Protein AF-A0A5S3Y761-F1 (afdb_monomer_lite)

Sequence (69 aa):
MKKIALISLGALCMLLGLVFVIIPGQSLIFFIAGLFCLSFYYPKARDYLTLCQKALTKSCAYIDKKLAR

Structure (mmCIF, N/CA/C/O backbone):
data_AF-A0A5S3Y761-F1
#
_entry.id   AF-A0A5S3Y761-F1
#
loop_
_atom_site.group_PDB
_atom_site.id
_atom_site.type_symbol
_atom_site.label_atom_id
_atom_site.label_alt_id
_atom_site.label_comp_id
_atom_site.label_asym_id
_atom_site.label_entity_id
_atom_site.label_seq_id
_atom_site.pdbx_PDB_ins_code
_atom_site.Cartn_x
_atom_site.Cartn_y
_atom_site.Cartn_z
_atom_site.occupancy
_atom_site.B_iso_or_equiv
_atom_site.auth_seq_id
_atom_site.auth_comp_id
_atom_site.auth_asym_id
_atom_site.auth_atom_id
_atom_site.pdbx_PDB_model_num
ATOM 1 N N . MET A 1 1 ? -20.933 5.108 15.947 1.00 58.09 1 MET A N 1
ATOM 2 C CA . MET A 1 1 ? -20.753 6.168 14.927 1.00 58.09 1 MET A CA 1
ATOM 3 C C . MET A 1 1 ? -19.521 5.930 14.047 1.00 58.09 1 MET A C 1
ATOM 5 O O . MET A 1 1 ? -19.694 5.624 12.878 1.00 58.09 1 MET A O 1
ATOM 9 N N . LYS A 1 2 ? -18.287 5.970 14.583 1.00 70.44 2 LYS A N 1
ATOM 10 C CA . LYS A 1 2 ? -17.046 5.883 13.774 1.00 70.44 2 LYS A CA 1
ATOM 11 C C . LYS A 1 2 ? -16.854 4.551 13.021 1.00 70.44 2 LYS A C 1
ATOM 13 O O . LYS A 1 2 ? -16.412 4.557 11.880 1.00 70.44 2 LYS A O 1
ATOM 18 N N . LYS A 1 3 ? -17.260 3.426 13.630 1.00 74.12 3 LYS A N 1
ATOM 19 C CA . LYS A 1 3 ? -17.149 2.074 13.044 1.00 74.12 3 LYS A CA 1
ATOM 20 C C . LYS A 1 3 ? -17.929 1.927 11.738 1.00 74.12 3 LYS A C 1
ATOM 22 O O . LYS A 1 3 ? -17.398 1.474 10.735 1.00 74.12 3 LYS A O 1
ATOM 27 N N . ILE A 1 4 ? -19.194 2.339 11.776 1.00 78.88 4 ILE A N 1
ATOM 28 C CA . ILE A 1 4 ? -20.128 2.210 10.655 1.00 78.88 4 ILE A CA 1
ATOM 29 C C . ILE A 1 4 ? -19.708 3.144 9.519 1.00 78.88 4 ILE A C 1
ATOM 31 O O . ILE A 1 4 ? -19.722 2.717 8.375 1.00 78.88 4 ILE A O 1
ATOM 35 N N . ALA A 1 5 ? -19.247 4.358 9.840 1.00 80.31 5 ALA A N 1
ATOM 36 C CA . ALA A 1 5 ? -18.746 5.310 8.850 1.00 80.31 5 ALA A CA 1
ATOM 37 C C . ALA A 1 5 ? -17.507 4.795 8.094 1.00 80.31 5 ALA A C 1
ATOM 39 O O . ALA A 1 5 ? -17.415 4.954 6.885 1.00 80.31 5 ALA A O 1
ATOM 40 N N . LEU A 1 6 ? -16.562 4.145 8.780 1.00 83.56 6 LEU A N 1
ATOM 41 C CA . LEU A 1 6 ? -15.376 3.558 8.139 1.00 83.56 6 LEU A CA 1
ATOM 42 C C . LEU A 1 6 ? -15.720 2.339 7.277 1.00 83.56 6 LEU A C 1
ATOM 44 O O . LEU A 1 6 ? -15.160 2.170 6.197 1.00 83.56 6 LEU A O 1
ATOM 48 N N . ILE A 1 7 ? -16.654 1.504 7.738 1.00 85.12 7 ILE A N 1
ATOM 49 C CA . ILE A 1 7 ? -17.124 0.342 6.975 1.00 85.12 7 ILE A CA 1
ATOM 50 C C . ILE A 1 7 ? -17.903 0.800 5.735 1.00 85.12 7 ILE A C 1
ATOM 52 O O . ILE A 1 7 ? -17.664 0.276 4.650 1.00 85.12 7 ILE A O 1
ATOM 56 N N . SER A 1 8 ? -18.783 1.799 5.862 1.00 86.31 8 SER A N 1
ATOM 57 C CA . SER A 1 8 ? -19.525 2.348 4.723 1.00 86.31 8 SER A CA 1
ATOM 58 C C . SER A 1 8 ? -18.604 3.062 3.733 1.00 86.31 8 SER A C 1
ATOM 60 O O . SER A 1 8 ? -18.762 2.874 2.531 1.00 86.31 8 SER A O 1
ATOM 62 N N . LEU A 1 9 ? -17.600 3.804 4.213 1.00 87.38 9 LEU A N 1
ATOM 63 C CA . LEU A 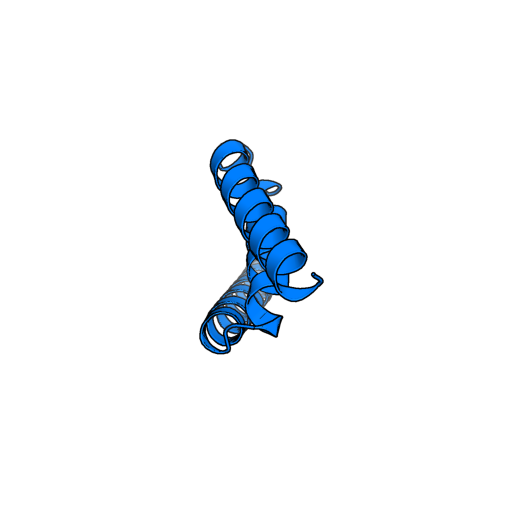1 9 ? -16.578 4.430 3.369 1.00 87.38 9 LEU A CA 1
ATOM 64 C C . LEU A 1 9 ? -15.743 3.380 2.620 1.00 87.38 9 LE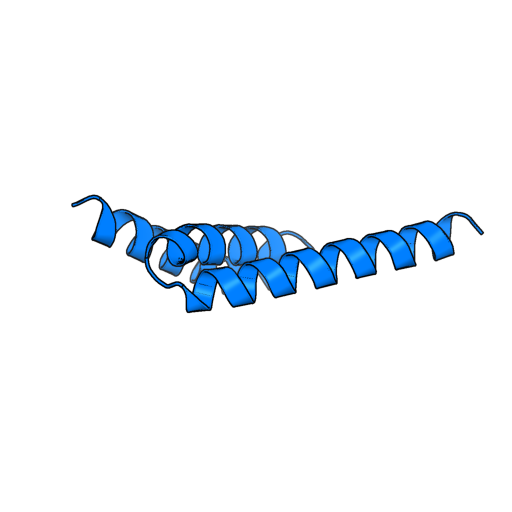U A C 1
ATOM 66 O O . LEU A 1 9 ? -15.493 3.529 1.425 1.00 87.38 9 LEU A O 1
ATOM 70 N N . GLY A 1 10 ? -15.351 2.299 3.302 1.00 86.19 10 GLY A N 1
ATOM 71 C CA . GLY A 1 10 ? -14.628 1.184 2.693 1.00 86.19 10 GLY A CA 1
ATOM 72 C C . GLY A 1 10 ? -15.449 0.466 1.619 1.00 86.19 10 GLY A C 1
ATOM 73 O O . GLY A 1 10 ? -14.932 0.183 0.538 1.00 86.19 10 GLY A O 1
ATOM 74 N N . ALA A 1 11 ? -16.740 0.236 1.880 1.00 87.12 11 ALA A N 1
ATOM 75 C CA . ALA A 1 11 ? -17.671 -0.348 0.915 1.00 87.12 11 ALA A CA 1
ATOM 76 C C . ALA A 1 11 ? -17.897 0.567 -0.300 1.00 87.12 11 ALA A C 1
ATOM 78 O O . ALA A 1 11 ? -17.865 0.096 -1.437 1.00 87.12 11 ALA A O 1
ATOM 79 N N . LEU A 1 12 ? -18.050 1.876 -0.074 1.00 88.88 12 LEU A N 1
ATOM 80 C CA . LEU A 1 12 ? -18.167 2.869 -1.140 1.00 88.88 12 LEU A CA 1
AT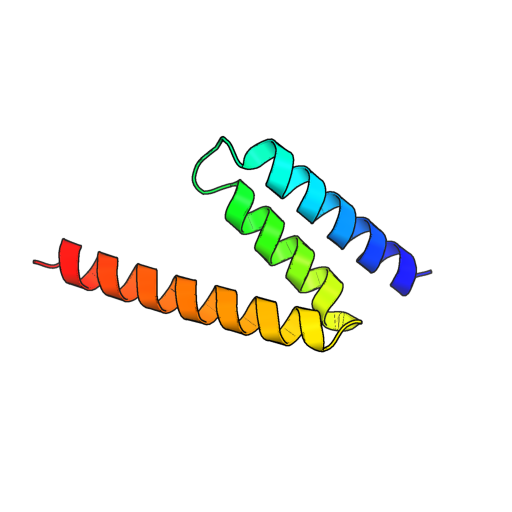OM 81 C C . LEU A 1 12 ? -16.902 2.892 -2.011 1.00 88.88 12 LEU A C 1
ATOM 83 O O . LEU A 1 12 ? -17.002 2.861 -3.232 1.00 88.88 12 LEU A O 1
ATOM 87 N N . CYS A 1 13 ? -15.714 2.873 -1.398 1.00 87.62 13 CYS A N 1
ATOM 88 C CA . CYS A 1 13 ? -14.448 2.809 -2.132 1.00 87.62 13 CYS A CA 1
ATOM 89 C C . CYS A 1 13 ? -14.315 1.523 -2.957 1.00 87.62 13 CYS A C 1
ATOM 91 O O . CYS A 1 13 ? -13.847 1.588 -4.087 1.00 87.62 13 CYS A O 1
ATOM 93 N N . MET A 1 14 ? -14.756 0.366 -2.449 1.00 86.19 14 MET A N 1
ATOM 94 C CA . MET A 1 14 ? -14.776 -0.869 -3.244 1.00 86.19 14 MET A CA 1
ATOM 95 C C . MET A 1 14 ? -15.735 -0.792 -4.435 1.00 86.19 14 MET A C 1
ATOM 97 O O . MET A 1 14 ? -15.379 -1.231 -5.527 1.00 86.19 14 MET A O 1
ATOM 101 N N . LEU A 1 15 ? -16.929 -0.220 -4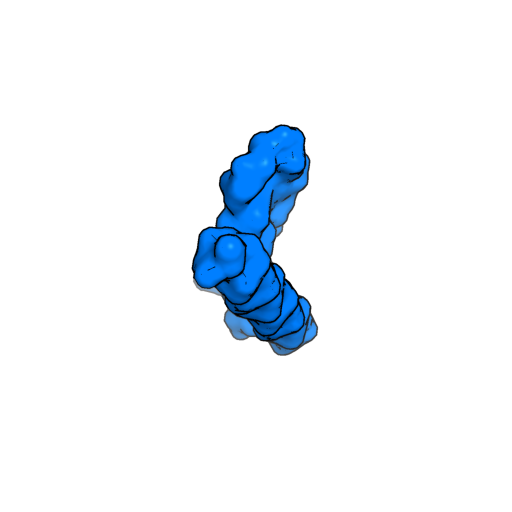.246 1.00 88.75 15 LEU A N 1
ATOM 102 C CA . LEU A 1 15 ? -17.889 -0.011 -5.334 1.00 88.75 15 LEU A CA 1
ATOM 103 C C . LEU A 1 15 ? -17.326 0.927 -6.401 1.00 88.75 15 LEU A C 1
ATOM 105 O O . LEU A 1 15 ? -17.405 0.622 -7.588 1.00 88.75 15 LEU A O 1
ATOM 109 N N . LEU A 1 16 ? -16.700 2.029 -5.986 1.00 86.12 16 LEU A N 1
ATOM 110 C CA . LEU A 1 16 ? -16.005 2.929 -6.903 1.00 86.12 16 LEU A CA 1
ATOM 111 C C . LEU A 1 16 ? -14.864 2.197 -7.618 1.00 86.12 16 LEU A C 1
ATOM 113 O O . LEU A 1 16 ? -14.769 2.283 -8.836 1.00 86.12 16 LEU A O 1
ATOM 117 N N . GLY A 1 17 ? -14.059 1.404 -6.908 1.00 84.12 17 GLY A N 1
ATOM 118 C CA . GLY A 1 17 ? -13.016 0.572 -7.513 1.00 84.12 17 GLY A CA 1
ATOM 119 C C . GLY A 1 17 ? -13.548 -0.355 -8.611 1.00 84.12 17 GLY A C 1
ATOM 120 O O . GLY A 1 17 ? -12.900 -0.499 -9.647 1.00 84.12 17 GLY A O 1
ATOM 121 N N . LEU A 1 18 ? -14.745 -0.921 -8.425 1.00 86.31 18 LEU A N 1
ATOM 122 C CA . LEU A 1 18 ? -15.411 -1.759 -9.423 1.00 86.31 18 LEU A CA 1
ATOM 123 C C . LEU A 1 18 ? -15.883 -0.953 -10.641 1.00 86.31 18 LEU A C 1
ATOM 125 O O . LEU A 1 18 ? -15.673 -1.381 -11.772 1.00 86.31 18 LEU A O 1
ATOM 129 N N . VAL A 1 19 ? -16.471 0.227 -10.429 1.00 86.38 19 VAL A N 1
ATOM 130 C CA . VAL A 1 19 ? -16.883 1.129 -11.522 1.00 86.38 19 VAL A CA 1
ATOM 131 C C . VAL A 1 19 ? -15.667 1.594 -12.329 1.00 86.38 19 VAL A C 1
ATOM 133 O O . VAL A 1 19 ? -15.684 1.589 -13.558 1.00 86.38 19 VAL A O 1
ATOM 136 N N . PHE A 1 20 ? -14.577 1.931 -11.642 1.00 84.31 20 PHE A N 1
ATOM 137 C CA . PHE A 1 20 ? -13.327 2.383 -12.247 1.00 84.31 20 PHE A CA 1
ATOM 138 C C . PHE A 1 20 ? -12.435 1.234 -12.734 1.00 84.31 20 PHE A C 1
ATOM 140 O O . PHE A 1 20 ? -11.309 1.492 -13.155 1.00 84.31 20 PHE A O 1
ATOM 147 N N . VAL A 1 21 ? -12.887 -0.030 -12.700 1.00 80.69 21 VAL A N 1
ATOM 148 C CA . VAL A 1 21 ? -12.055 -1.184 -13.100 1.00 80.69 21 VAL A CA 1
ATOM 149 C C . VAL A 1 21 ? -11.638 -1.110 -14.571 1.00 80.69 21 VAL A C 1
ATOM 151 O O . VAL A 1 21 ? -10.568 -1.584 -14.938 1.00 80.69 21 VAL A O 1
ATOM 154 N N . ILE A 1 22 ? -12.462 -0.453 -15.392 1.00 80.75 22 ILE A N 1
ATOM 155 C CA . ILE A 1 22 ? -12.195 -0.183 -16.809 1.00 80.75 22 ILE A CA 1
ATOM 156 C C . ILE A 1 22 ? -11.012 0.776 -16.982 1.00 80.75 22 ILE A C 1
ATOM 158 O O . ILE A 1 22 ? -10.318 0.708 -17.994 1.00 80.75 22 ILE A O 1
ATOM 162 N N . ILE A 1 23 ? -10.759 1.656 -16.008 1.00 80.00 23 ILE A N 1
ATOM 163 C CA . ILE A 1 23 ? -9.703 2.655 -16.110 1.00 80.00 23 ILE A CA 1
ATOM 164 C C . ILE A 1 23 ? -8.435 2.122 -15.427 1.00 80.00 23 ILE A C 1
ATOM 166 O O . ILE A 1 23 ? -8.403 1.963 -14.198 1.00 80.00 23 ILE A O 1
ATOM 170 N N . PRO A 1 24 ? -7.370 1.837 -16.202 1.00 66.69 24 PRO A N 1
ATOM 171 C CA . PRO A 1 24 ? -6.158 1.249 -15.658 1.00 66.69 24 PRO A CA 1
ATOM 172 C C . PRO A 1 24 ? -5.498 2.219 -14.667 1.00 66.69 24 PRO A C 1
ATOM 174 O O . PRO A 1 24 ? -5.209 3.369 -14.988 1.00 66.69 24 PRO A O 1
ATOM 177 N N . GLY A 1 25 ? -5.279 1.753 -13.435 1.00 71.75 25 GLY A N 1
ATOM 178 C CA . GLY A 1 25 ? -4.549 2.465 -12.376 1.00 71.75 25 GLY A CA 1
ATOM 179 C C . GLY A 1 25 ? -5.425 3.087 -11.284 1.00 71.75 25 GLY A C 1
ATOM 180 O O . GLY A 1 25 ? -5.116 2.944 -10.102 1.00 71.75 25 GLY A O 1
ATOM 181 N N . GLN A 1 26 ? -6.545 3.714 -11.641 1.00 76.19 26 GLN A N 1
ATOM 182 C CA . GLN A 1 26 ? -7.389 4.446 -10.682 1.00 76.19 26 GLN A CA 1
ATOM 183 C C . GLN A 1 26 ? -8.152 3.500 -9.748 1.00 76.19 26 GLN A C 1
ATOM 185 O O . GLN A 1 26 ? -8.163 3.691 -8.532 1.00 76.19 26 GLN A O 1
ATOM 190 N N . SER A 1 27 ? -8.732 2.435 -10.309 1.00 84.00 27 SER A N 1
ATOM 191 C CA . SER A 1 27 ? -9.439 1.387 -9.556 1.00 84.00 27 SER A CA 1
ATOM 192 C C . SER A 1 27 ? -8.587 0.771 -8.454 1.00 84.00 27 SER A C 1
ATOM 194 O O . SER A 1 27 ? -9.071 0.542 -7.349 1.00 84.00 27 SER A O 1
ATOM 196 N N . LEU A 1 28 ? -7.303 0.550 -8.730 1.00 82.88 28 LEU A N 1
ATOM 197 C CA . LEU A 1 28 ? -6.350 -0.044 -7.795 1.00 82.88 28 LEU A CA 1
ATOM 198 C C . LEU A 1 28 ? -6.210 0.793 -6.515 1.00 82.88 28 LEU A C 1
ATOM 200 O O . LEU A 1 28 ? -6.212 0.243 -5.414 1.00 82.88 28 LEU A O 1
ATOM 204 N N . ILE A 1 29 ? -6.160 2.121 -6.650 1.00 86.50 29 ILE A N 1
ATOM 205 C CA . ILE A 1 29 ? -6.085 3.051 -5.515 1.00 86.50 29 ILE A CA 1
ATOM 206 C C . ILE A 1 29 ? -7.365 2.963 -4.678 1.00 86.50 29 ILE A C 1
ATOM 208 O O . ILE A 1 29 ? -7.287 2.857 -3.454 1.00 86.50 29 ILE A O 1
ATOM 212 N N . PHE A 1 30 ? -8.535 2.932 -5.323 1.00 87.7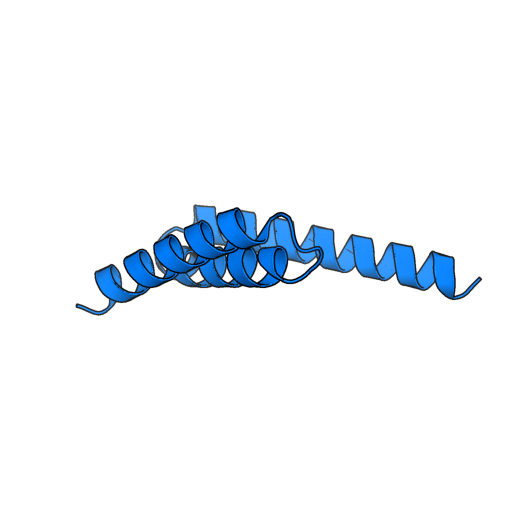5 30 PHE A N 1
ATOM 213 C CA . PHE A 1 30 ? -9.819 2.795 -4.632 1.00 87.75 30 PHE A CA 1
ATOM 214 C C . PHE A 1 30 ? -9.954 1.458 -3.896 1.00 87.75 30 PHE A C 1
ATOM 216 O O . PHE A 1 30 ? -10.413 1.433 -2.753 1.00 87.75 30 PHE A O 1
ATOM 223 N N . PHE A 1 31 ? -9.493 0.357 -4.492 1.00 85.44 31 PHE A N 1
ATOM 224 C CA . PHE A 1 31 ? -9.488 -0.947 -3.829 1.00 85.44 31 PHE A CA 1
ATOM 225 C C . PHE A 1 31 ? -8.546 -0.982 -2.623 1.00 85.44 31 PHE A C 1
ATOM 227 O O . PHE A 1 31 ? -8.944 -1.467 -1.562 1.00 85.44 31 PHE A O 1
ATOM 234 N N . ILE A 1 32 ? -7.335 -0.428 -2.739 1.00 88.44 32 ILE A N 1
ATOM 235 C CA . ILE A 1 32 ? -6.385 -0.359 -1.618 1.00 88.44 32 ILE A CA 1
ATOM 236 C C . ILE A 1 32 ? -6.933 0.540 -0.504 1.00 88.44 32 ILE A C 1
ATOM 238 O O . ILE A 1 32 ? -6.901 0.142 0.659 1.00 88.44 32 ILE A O 1
ATOM 242 N N . ALA A 1 33 ? -7.486 1.709 -0.837 1.00 87.75 33 ALA A N 1
ATOM 243 C CA . ALA A 1 33 ? -8.093 2.622 0.133 1.00 87.75 33 ALA A CA 1
ATOM 244 C C . ALA A 1 33 ? -9.320 2.002 0.828 1.00 87.75 33 ALA A C 1
ATOM 246 O O . ALA A 1 33 ? -9.481 2.128 2.045 1.00 87.75 33 ALA A O 1
ATOM 247 N N . GLY A 1 34 ? -10.150 1.270 0.079 1.00 88.44 34 GLY A N 1
ATOM 248 C CA . GLY A 1 34 ? -11.290 0.531 0.615 1.00 88.44 34 GLY A CA 1
ATOM 249 C C . GLY A 1 34 ? -10.860 -0.563 1.591 1.00 88.44 34 GLY A C 1
ATOM 250 O O . GLY A 1 34 ? -11.323 -0.584 2.735 1.00 88.44 34 GLY A O 1
ATOM 251 N N . LEU A 1 35 ? -9.912 -1.421 1.187 1.00 86.50 35 LEU A N 1
ATOM 252 C CA . LEU A 1 35 ? -9.327 -2.423 2.083 1.00 86.50 35 LEU A CA 1
ATOM 253 C C . LEU A 1 35 ? -8.655 -1.776 3.297 1.00 86.50 35 LEU A C 1
ATOM 255 O O . LEU A 1 35 ? -8.725 -2.340 4.386 1.00 86.50 35 LEU A O 1
ATOM 259 N N . PHE A 1 36 ? -8.023 -0.610 3.139 1.00 87.69 36 PHE A N 1
ATOM 260 C CA . PHE A 1 36 ? -7.352 0.091 4.233 1.00 87.69 36 PHE A CA 1
ATOM 261 C C . PHE A 1 36 ? -8.350 0.485 5.313 1.00 87.69 36 PHE A C 1
ATOM 263 O O . PHE A 1 36 ? -8.143 0.164 6.484 1.00 87.69 36 PHE A O 1
ATOM 270 N N . CYS A 1 37 ? -9.482 1.062 4.909 1.00 85.75 37 CYS A N 1
ATOM 271 C CA . CYS A 1 37 ? -10.579 1.395 5.813 1.00 85.75 37 CYS A CA 1
ATOM 272 C C . CYS A 1 37 ? -11.149 0.149 6.514 1.00 85.75 37 CYS A C 1
ATOM 274 O O . CYS A 1 37 ? -11.400 0.174 7.720 1.00 85.75 37 CYS A O 1
ATOM 276 N N . LEU A 1 38 ? -11.297 -0.963 5.785 1.00 84.00 38 LEU A N 1
ATOM 277 C CA . LEU A 1 38 ? -11.779 -2.242 6.322 1.00 84.00 38 LEU A CA 1
ATOM 278 C C . LEU A 1 38 ? -10.759 -2.927 7.256 1.00 84.00 38 LEU A C 1
ATOM 280 O O . LEU A 1 38 ? -11.161 -3.613 8.201 1.00 84.00 38 LEU A O 1
ATOM 284 N N . SER A 1 39 ? -9.456 -2.710 7.047 1.00 86.31 39 SER A N 1
ATOM 285 C CA . SER A 1 39 ? -8.365 -3.342 7.808 1.00 86.31 39 SER A CA 1
ATOM 286 C C . SER A 1 39 ? -8.338 -2.960 9.289 1.00 86.31 39 SER A C 1
ATOM 288 O O . SER A 1 39 ? -7.875 -3.745 10.115 1.00 86.31 39 SER A O 1
ATOM 290 N N . PHE A 1 40 ? -8.888 -1.793 9.643 1.00 82.88 40 PHE A N 1
ATOM 291 C CA . PHE A 1 40 ? -8.986 -1.336 11.032 1.00 82.88 40 PHE A CA 1
ATOM 292 C C . PHE A 1 40 ? -9.920 -2.198 11.884 1.00 82.88 40 PHE A C 1
ATOM 294 O O . PHE A 1 40 ? -9.750 -2.270 13.100 1.00 82.88 40 PHE A O 1
ATOM 301 N N . TYR A 1 41 ? -10.914 -2.837 11.263 1.00 81.81 41 TYR A N 1
ATOM 302 C CA . TYR A 1 41 ? -11.936 -3.604 11.976 1.00 81.81 41 TYR A CA 1
ATOM 303 C C . TYR A 1 41 ? -11.926 -5.092 11.655 1.00 81.81 41 TYR A C 1
ATOM 305 O O . TYR A 1 41 ? -12.369 -5.881 12.488 1.00 81.81 41 TYR A O 1
ATOM 313 N N . TYR A 1 42 ? -11.414 -5.478 10.487 1.00 81.56 42 TYR A N 1
ATOM 314 C CA . TYR A 1 42 ? -11.321 -6.867 10.067 1.00 81.56 42 TYR A CA 1
ATOM 315 C C . TYR A 1 42 ? -9.853 -7.256 9.873 1.00 81.56 42 TYR A C 1
ATOM 317 O O . TYR A 1 42 ? -9.243 -6.836 8.886 1.00 81.56 42 TYR A O 1
ATOM 325 N N . PRO A 1 43 ? -9.277 -8.106 10.745 1.00 81.69 43 PRO A N 1
ATOM 326 C CA . PRO A 1 43 ? -7.880 -8.524 10.618 1.00 81.69 43 PRO A CA 1
ATOM 327 C C . PRO A 1 43 ? -7.611 -9.221 9.278 1.00 81.69 43 PRO A C 1
ATOM 329 O O . PRO A 1 43 ? -6.581 -8.982 8.661 1.00 81.69 43 PRO A O 1
ATOM 332 N N . LYS A 1 44 ? -8.591 -9.960 8.738 1.00 82.12 44 LYS A N 1
ATOM 333 C CA . LYS A 1 44 ? -8.475 -10.557 7.399 1.00 82.12 44 LYS A CA 1
ATOM 334 C C . LYS A 1 44 ? -8.285 -9.517 6.291 1.00 82.12 44 LYS A C 1
ATOM 336 O O . LYS A 1 44 ? -7.515 -9.754 5.370 1.00 82.12 44 LYS A O 1
ATOM 341 N N . ALA A 1 45 ? -8.942 -8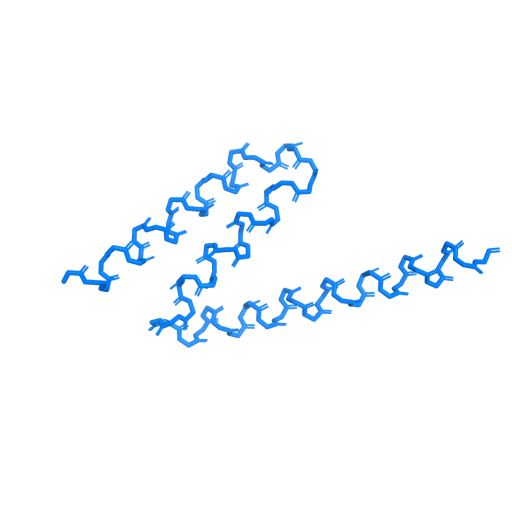.357 6.375 1.00 82.75 45 ALA A N 1
ATOM 342 C CA . ALA A 1 45 ? -8.763 -7.288 5.390 1.00 82.75 45 ALA A CA 1
ATOM 343 C C . ALA A 1 45 ? -7.343 -6.702 5.445 1.00 82.75 45 ALA A C 1
ATOM 345 O O . ALA A 1 45 ? -6.797 -6.317 4.414 1.00 82.75 45 ALA A O 1
ATOM 346 N N . ARG A 1 46 ? -6.713 -6.702 6.625 1.00 82.94 46 ARG A N 1
ATOM 347 C CA . ARG A 1 46 ? -5.309 -6.311 6.795 1.00 82.94 46 ARG A CA 1
ATOM 348 C C . ARG A 1 46 ? -4.347 -7.292 6.122 1.00 82.94 46 ARG A C 1
ATOM 350 O O . ARG A 1 46 ? -3.386 -6.850 5.491 1.00 82.94 46 ARG A O 1
ATOM 357 N N . ASP A 1 47 ? -4.626 -8.591 6.201 1.00 89.00 47 ASP A N 1
ATOM 358 C CA . ASP A 1 47 ? -3.821 -9.616 5.524 1.00 89.00 47 ASP A CA 1
ATOM 359 C C . ASP A 1 47 ? -3.896 -9.466 4.000 1.00 89.00 47 ASP A C 1
ATOM 361 O O . ASP A 1 47 ? -2.860 -9.414 3.333 1.00 89.00 47 ASP A O 1
ATOM 365 N N . TYR A 1 48 ? -5.105 -9.295 3.450 1.00 86.50 48 TYR A N 1
ATOM 366 C CA . TYR A 1 48 ? -5.288 -9.038 2.016 1.00 86.50 48 TYR A CA 1
ATOM 367 C C . TYR A 1 48 ? -4.597 -7.751 1.563 1.00 86.50 48 TYR A C 1
ATOM 369 O O . TYR A 1 48 ? -3.957 -7.736 0.514 1.00 86.50 48 TYR A O 1
ATOM 377 N N . LEU A 1 49 ? -4.665 -6.686 2.366 1.00 88.19 49 LEU A N 1
ATOM 378 C CA . LEU A 1 49 ? -4.003 -5.423 2.055 1.00 88.19 49 LEU A CA 1
ATOM 379 C C . LEU A 1 49 ? -2.483 -5.583 2.012 1.00 88.19 49 LEU A C 1
ATOM 381 O O . LEU A 1 49 ? -1.838 -5.111 1.079 1.00 88.19 49 LEU A O 1
ATOM 385 N N . THR A 1 50 ? -1.921 -6.306 2.980 1.00 87.94 50 THR A N 1
ATOM 386 C CA . THR A 1 50 ? -0.487 -6.617 3.024 1.00 87.94 50 THR A CA 1
ATOM 387 C C . THR A 1 50 ? -0.063 -7.440 1.807 1.00 87.94 50 THR A C 1
ATOM 389 O O . THR A 1 50 ? 1.003 -7.208 1.235 1.00 87.94 50 THR A O 1
ATOM 392 N N . LEU A 1 51 ? -0.900 -8.388 1.381 1.00 90.00 51 LEU A N 1
ATOM 393 C CA . LEU A 1 51 ? -0.659 -9.204 0.193 1.00 90.00 51 LEU A CA 1
ATOM 394 C C . LEU A 1 51 ? -0.688 -8.347 -1.081 1.00 90.00 51 LEU A C 1
ATOM 396 O O . LEU A 1 51 ? 0.245 -8.427 -1.881 1.00 90.00 51 LEU A O 1
ATOM 400 N N . CYS A 1 52 ? -1.686 -7.469 -1.227 1.00 88.12 52 CYS A N 1
ATOM 401 C CA . CYS A 1 52 ? -1.764 -6.502 -2.324 1.00 88.12 52 CYS A CA 1
ATOM 402 C C . CYS A 1 52 ? -0.546 -5.573 -2.357 1.00 88.12 52 CYS A C 1
ATOM 404 O O . CYS A 1 52 ? 0.054 -5.404 -3.414 1.00 88.12 52 CYS A O 1
ATOM 406 N N . GLN A 1 53 ? -0.139 -5.015 -1.214 1.00 88.56 53 GLN A N 1
ATOM 407 C CA . GLN A 1 53 ? 1.044 -4.156 -1.126 1.00 88.56 53 GLN A CA 1
ATOM 408 C C . GLN A 1 53 ? 2.315 -4.905 -1.541 1.00 88.56 53 GLN A C 1
ATOM 410 O O . GLN A 1 53 ? 3.065 -4.405 -2.374 1.00 88.56 53 GLN A O 1
ATOM 415 N N . LYS A 1 54 ? 2.529 -6.134 -1.048 1.00 92.25 54 LYS A N 1
ATOM 416 C CA . LYS A 1 54 ? 3.680 -6.965 -1.446 1.00 92.25 54 LYS A CA 1
ATOM 417 C C . LYS A 1 54 ? 3.677 -7.289 -2.939 1.00 92.25 54 LYS A C 1
ATOM 419 O O . LYS A 1 54 ? 4.724 -7.206 -3.581 1.00 92.25 54 LYS A O 1
ATOM 424 N N . ALA A 1 55 ? 2.522 -7.658 -3.492 1.00 89.38 55 ALA A N 1
ATOM 425 C CA . ALA A 1 55 ? 2.382 -7.941 -4.917 1.00 89.38 55 ALA A CA 1
ATOM 426 C C . ALA A 1 55 ? 2.671 -6.694 -5.765 1.00 89.38 55 ALA A C 1
ATOM 428 O O . ALA A 1 55 ? 3.386 -6.791 -6.764 1.00 89.38 55 ALA A O 1
ATOM 429 N N . LEU A 1 56 ? 2.190 -5.523 -5.335 1.00 88.50 56 LEU A N 1
ATOM 430 C CA . LEU A 1 56 ? 2.435 -4.251 -6.009 1.00 88.50 56 LEU A CA 1
ATOM 431 C C . LEU A 1 56 ? 3.919 -3.872 -5.961 1.00 88.50 56 LEU A C 1
ATOM 433 O O . LEU A 1 56 ? 4.503 -3.617 -7.007 1.00 88.50 56 LEU A O 1
ATOM 437 N N . THR A 1 57 ? 4.565 -3.933 -4.790 1.00 90.00 57 THR A N 1
ATOM 438 C CA . THR A 1 57 ? 6.009 -3.674 -4.651 1.00 90.00 57 THR A CA 1
ATOM 439 C C . THR A 1 57 ? 6.833 -4.619 -5.521 1.00 90.00 57 THR A C 1
ATOM 441 O O . THR A 1 57 ? 7.749 -4.176 -6.210 1.00 90.00 57 THR A O 1
ATOM 444 N N . LYS A 1 58 ? 6.490 -5.913 -5.546 1.00 92.00 58 LYS A N 1
ATOM 445 C CA . LYS A 1 58 ? 7.163 -6.898 -6.403 1.00 92.00 58 LYS A CA 1
ATOM 446 C C . LYS A 1 58 ? 6.963 -6.592 -7.889 1.00 92.00 58 LYS A C 1
ATOM 448 O O . LYS A 1 58 ? 7.904 -6.735 -8.663 1.00 92.00 58 LYS A O 1
ATOM 453 N N . SER A 1 59 ? 5.764 -6.161 -8.279 1.00 88.06 59 SER A N 1
ATOM 454 C CA . SER A 1 59 ? 5.452 -5.780 -9.662 1.00 88.06 59 SER A CA 1
ATOM 455 C C . SER A 1 59 ? 6.220 -4.529 -10.081 1.00 88.06 59 SER A C 1
ATOM 457 O O . SER A 1 59 ? 6.829 -4.527 -11.146 1.00 88.06 59 SER A O 1
ATOM 459 N N . CYS A 1 60 ? 6.271 -3.506 -9.223 1.00 88.56 60 CYS A N 1
ATOM 460 C CA . CYS A 1 60 ? 7.075 -2.310 -9.462 1.00 88.56 60 CYS A CA 1
ATOM 461 C C . CYS A 1 60 ? 8.559 -2.657 -9.572 1.00 88.56 60 CYS A C 1
ATOM 463 O O . CYS A 1 60 ? 9.178 -2.272 -10.551 1.00 88.56 60 CYS A O 1
ATOM 465 N N . ALA A 1 61 ? 9.112 -3.450 -8.648 1.00 92.38 61 ALA A N 1
ATOM 466 C CA . ALA A 1 61 ? 10.512 -3.880 -8.710 1.00 92.38 61 ALA A CA 1
ATOM 467 C C . ALA A 1 61 ? 10.824 -4.700 -9.975 1.00 92.38 61 ALA A C 1
ATOM 469 O O . ALA A 1 61 ? 11.916 -4.607 -10.531 1.00 92.38 61 ALA A O 1
ATOM 470 N N . TYR A 1 62 ? 9.868 -5.506 -10.448 1.00 91.81 62 TYR A N 1
ATOM 471 C CA . TYR A 1 62 ? 10.003 -6.242 -11.703 1.00 91.81 62 TYR A CA 1
ATOM 472 C C . TYR A 1 62 ? 10.002 -5.311 -12.920 1.00 91.81 62 TYR A C 1
ATOM 474 O O . TYR A 1 62 ? 10.854 -5.466 -13.795 1.00 91.81 62 TYR A O 1
ATOM 482 N N . ILE A 1 63 ? 9.070 -4.352 -12.980 1.00 89.81 63 ILE A N 1
ATOM 483 C CA . ILE A 1 63 ? 9.022 -3.365 -14.065 1.00 89.81 63 ILE A CA 1
ATOM 484 C C . ILE A 1 63 ? 10.271 -2.495 -14.045 1.00 89.81 63 ILE A C 1
ATOM 486 O O . ILE A 1 63 ? 10.887 -2.342 -15.089 1.00 89.81 63 ILE A O 1
ATOM 490 N N . ASP A 1 64 ? 10.687 -2.011 -12.880 1.00 90.12 64 ASP A N 1
ATOM 491 C CA . ASP A 1 64 ? 11.883 -1.189 -12.707 1.00 90.12 64 ASP A CA 1
ATOM 492 C C . ASP A 1 64 ? 13.132 -1.918 -13.223 1.00 90.12 64 ASP A C 1
ATOM 494 O O . ASP A 1 64 ? 13.853 -1.409 -14.074 1.00 90.12 64 ASP A O 1
ATOM 498 N N . LYS A 1 65 ? 13.307 -3.194 -12.853 1.00 91.19 65 LYS A N 1
ATOM 499 C CA . LYS A 1 65 ? 14.404 -4.033 -13.361 1.00 91.19 65 LYS A CA 1
ATOM 500 C C . LYS A 1 65 ? 14.319 -4.313 -14.868 1.00 91.19 65 LYS A C 1
ATOM 502 O O . LYS A 1 65 ? 15.348 -4.527 -15.505 1.00 91.19 65 LYS A O 1
ATOM 507 N N . LYS A 1 66 ? 13.110 -4.380 -15.432 1.00 88.81 66 LYS A N 1
ATOM 508 C CA . LYS A 1 66 ? 12.888 -4.603 -16.868 1.00 88.81 66 LYS A CA 1
ATOM 509 C C . LYS A 1 66 ? 13.093 -3.327 -17.687 1.00 88.81 66 LYS A C 1
ATOM 511 O O . LYS A 1 66 ? 13.495 -3.436 -18.835 1.00 88.81 66 LYS A O 1
ATOM 516 N N . LEU A 1 67 ? 12.789 -2.166 -17.112 1.00 85.19 67 LEU A N 1
ATOM 517 C CA . LEU A 1 67 ? 12.883 -0.855 -17.752 1.00 85.19 67 LEU A CA 1
ATOM 518 C C . LEU A 1 67 ? 14.288 -0.246 -17.621 1.00 85.19 67 LEU A C 1
ATOM 520 O O . LEU A 1 67 ? 14.707 0.505 -18.490 1.00 85.19 67 LEU A O 1
ATOM 524 N N . ALA A 1 68 ? 15.025 -0.590 -16.560 1.00 74.06 68 ALA A N 1
ATOM 525 C CA . ALA A 1 68 ? 16.427 -0.215 -16.356 1.00 74.06 68 ALA A CA 1
ATOM 526 C C . ALA A 1 68 ? 17.424 -1.041 -17.202 1.00 74.06 68 ALA A C 1
ATOM 528 O O . ALA A 1 68 ? 18.634 -0.940 -16.994 1.00 74.06 68 ALA A O 1
ATOM 529 N N . ARG A 1 69 ? 16.930 -1.878 -18.122 1.00 50.16 69 ARG A N 1
ATOM 530 C CA . ARG A 1 69 ? 17.711 -2.667 -19.080 1.00 50.16 69 ARG A CA 1
ATOM 531 C C . ARG A 1 69 ? 17.382 -2.224 -20.495 1.00 50.16 69 ARG A C 1
ATOM 533 O O . ARG A 1 69 ? 18.329 -2.193 -21.306 1.00 50.16 69 ARG A O 1
#

pLDDT: mean 84.2, std 7.32, range [50.16, 92.38]

Radius of gyration: 14.14 Å; chains: 1; bounding box: 38×17×34 Å

Secondary structure (DSSP, 8-state):
-HHHHHHHHHHHHHHHHHHGGGSTTHHHHHHHHHHHHHHTT-HHHHHHHHHHHHHHHHHHHHHHHHH--

Foldseek 3Di:
DLLVVLLVQLVVLQVVLVVCVVPPPPSLVSNLSSLVSVCVPDVVSVVVSVVSVVVVVVVVVVVCVVVVD